Protein AF-A0A920VRR7-F1 (afdb_monomer_lite)

Foldseek 3Di:
DEDECQVPPDLDDDDDDDPPDFKYWYFAHWDFDFDADPNDTDTDGDTDPRDGDIDGDPVVVVVVVVVVVD

pLDDT: mean 71.19, std 12.86, range [51.0, 95.12]

Radius of gyration: 15.86 Å; chains: 1; bounding box: 31×40×40 Å

Secondary structure (DSSP, 8-state):
-EEE-TTTT-SS--PPP-TT--EEEEEPPEEEEEEEETTEEEEEEEE-SS--EEEE-HHHHHHHHHHHT-

Sequence (70 aa):
MITNLNSYGIDTFNPLLNPPEIGILGVGAIQETAVVIDGEIVVRSIAKPEPLVLIIERGMELLLRNSYNR

Structure (mmCIF, N/CA/C/O backbone):
data_AF-A0A920VRR7-F1
#
_entry.id   AF-A0A920VRR7-F1
#
loop_
_atom_site.group_PDB
_atom_site.id
_atom_site.type_symbol
_atom_site.label_atom_id
_atom_site.label_alt_id
_atom_site.label_comp_id
_atom_site.label_asym_id
_atom_site.label_entity_id
_atom_site.label_seq_id
_atom_site.pdbx_PDB_ins_code
_atom_site.Cartn_x
_atom_site.Cartn_y
_atom_site.Cartn_z
_atom_site.occupancy
_atom_site.B_iso_or_equiv
_atom_site.auth_seq_id
_atom_site.auth_comp_id
_atom_site.auth_asym_id
_atom_site.auth_atom_id
_atom_site.pdbx_PDB_model_num
ATOM 1 N N . MET A 1 1 ? 2.497 2.546 -14.220 1.00 57.38 1 MET A N 1
ATOM 2 C CA . MET A 1 1 ? 1.562 1.405 -14.315 1.00 57.38 1 MET A CA 1
ATOM 3 C C . MET A 1 1 ? 1.045 1.083 -12.918 1.00 57.38 1 MET A C 1
ATOM 5 O O . MET A 1 1 ? 1.806 1.214 -11.966 1.00 57.38 1 MET A O 1
ATOM 9 N N . ILE A 1 2 ? -0.230 0.713 -12.774 1.00 59.47 2 ILE A N 1
ATOM 10 C CA . ILE A 1 2 ? -0.770 0.191 -11.508 1.00 59.47 2 ILE A CA 1
ATOM 11 C C . ILE A 1 2 ? -0.915 -1.316 -11.690 1.00 59.47 2 ILE A C 1
ATOM 13 O O . ILE A 1 2 ? -1.684 -1.746 -12.549 1.00 59.47 2 ILE A O 1
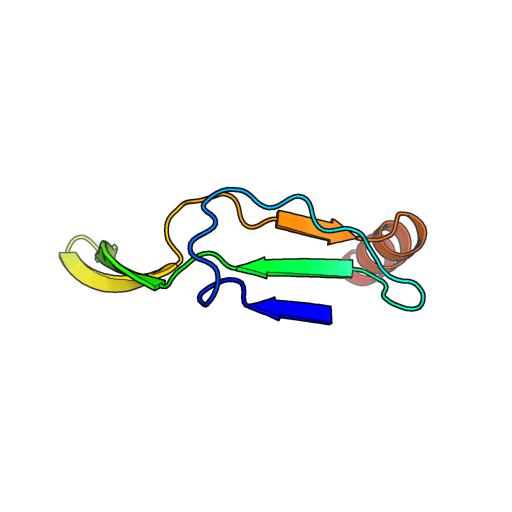ATOM 17 N N . THR A 1 3 ? -0.182 -2.104 -10.907 1.00 57.75 3 THR A N 1
ATOM 18 C CA . THR A 1 3 ? -0.265 -3.566 -10.966 1.00 57.75 3 THR A CA 1
ATOM 19 C C . THR A 1 3 ? -1.006 -4.050 -9.734 1.00 57.75 3 THR A C 1
ATOM 21 O O . THR A 1 3 ? -0.504 -3.966 -8.614 1.00 57.75 3 THR A O 1
ATOM 24 N N . ASN A 1 4 ? -2.225 -4.540 -9.941 1.00 53.94 4 ASN A N 1
ATOM 25 C CA . ASN A 1 4 ? -3.017 -5.149 -8.884 1.00 53.94 4 ASN A CA 1
ATOM 26 C C . ASN A 1 4 ? -2.593 -6.618 -8.726 1.00 53.94 4 ASN A C 1
ATOM 28 O O . ASN A 1 4 ? -2.811 -7.423 -9.629 1.00 53.94 4 ASN A O 1
ATOM 32 N N . LEU A 1 5 ? -1.970 -6.950 -7.595 1.00 60.75 5 LEU A N 1
ATOM 33 C CA . LEU A 1 5 ? -1.433 -8.286 -7.306 1.00 60.75 5 LEU A CA 1
ATOM 34 C C . LEU A 1 5 ? -2.397 -9.153 -6.486 1.00 60.75 5 LEU A C 1
ATOM 36 O O . LEU A 1 5 ? -2.057 -10.284 -6.137 1.00 60.75 5 LEU A O 1
ATOM 40 N N . ASN A 1 6 ? -3.611 -8.657 -6.221 1.00 51.38 6 ASN A N 1
ATOM 41 C CA . ASN A 1 6 ? -4.643 -9.350 -5.445 1.00 51.38 6 ASN A CA 1
ATOM 42 C C . ASN A 1 6 ? -4.972 -10.755 -5.997 1.00 51.38 6 ASN A C 1
ATOM 44 O O . ASN A 1 6 ? -5.416 -11.625 -5.259 1.00 51.38 6 ASN A O 1
ATOM 48 N N . SER A 1 7 ? -4.723 -11.006 -7.285 1.00 52.72 7 SER A N 1
ATOM 49 C CA . SER A 1 7 ? -4.965 -12.287 -7.959 1.00 52.72 7 SER A CA 1
ATOM 50 C C . SER A 1 7 ? -3.855 -13.336 -7.798 1.00 52.72 7 SER A C 1
ATOM 52 O O . SER A 1 7 ? -4.082 -14.482 -8.178 1.00 52.72 7 SER A O 1
ATOM 54 N N . TYR A 1 8 ? -2.684 -12.993 -7.244 1.00 55.41 8 TYR A N 1
ATOM 55 C CA . TYR A 1 8 ? -1.539 -13.916 -7.178 1.00 55.41 8 TYR A CA 1
ATOM 56 C C . TYR A 1 8 ? -1.201 -14.437 -5.772 1.00 55.41 8 TYR A C 1
ATOM 58 O O . TYR A 1 8 ? -0.365 -15.328 -5.661 1.00 55.41 8 TYR A O 1
ATOM 66 N N . GLY A 1 9 ? -1.849 -13.945 -4.705 1.00 52.62 9 GLY A N 1
ATOM 67 C CA . GLY A 1 9 ? -1.621 -14.438 -3.333 1.00 52.62 9 GLY A CA 1
ATOM 68 C C . GLY A 1 9 ? -0.190 -14.223 -2.819 1.00 52.62 9 GLY A C 1
ATOM 69 O O . GLY A 1 9 ? 0.286 -14.981 -1.980 1.00 52.62 9 GLY A O 1
ATOM 70 N N . ILE A 1 10 ? 0.512 -13.231 -3.369 1.00 55.41 10 ILE A N 1
ATOM 71 C CA . ILE A 1 10 ? 1.909 -12.930 -3.055 1.00 55.41 10 ILE A CA 1
ATOM 72 C C . ILE A 1 10 ? 1.945 -11.821 -1.997 1.00 55.41 10 ILE A C 1
ATOM 74 O O . ILE A 1 10 ? 1.609 -10.680 -2.308 1.00 55.41 10 ILE A O 1
ATOM 78 N N . ASP A 1 11 ? 2.400 -12.148 -0.784 1.00 52.22 11 ASP A N 1
ATOM 79 C CA . ASP A 1 11 ? 2.568 -11.192 0.329 1.00 52.22 11 ASP A CA 1
ATOM 80 C C . ASP A 1 11 ? 3.849 -10.325 0.185 1.00 52.22 11 ASP A C 1
ATOM 82 O O . ASP A 1 11 ? 4.127 -9.422 0.974 1.00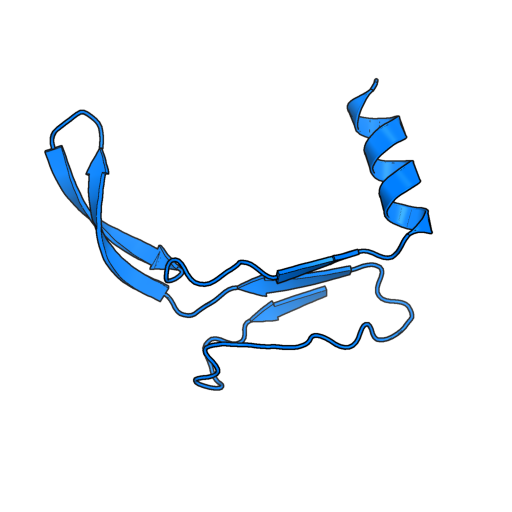 52.22 11 ASP A O 1
ATOM 86 N N . THR A 1 12 ? 4.717 -10.608 -0.798 1.00 51.00 12 THR A N 1
ATOM 87 C CA . THR A 1 12 ? 5.929 -9.808 -1.064 1.00 51.00 12 THR A CA 1
ATOM 88 C C . THR A 1 12 ? 6.331 -9.868 -2.534 1.00 51.00 12 THR A C 1
ATOM 90 O O . THR A 1 12 ? 6.672 -10.925 -3.060 1.00 51.00 12 THR A O 1
ATOM 93 N N . PHE A 1 13 ? 6.311 -8.722 -3.212 1.00 59.38 13 PHE A N 1
ATOM 94 C CA . PHE A 1 13 ? 6.606 -8.606 -4.639 1.00 59.38 13 PHE A CA 1
ATOM 95 C C . PHE A 1 13 ? 7.857 -7.752 -4.866 1.00 59.38 13 PHE A C 1
ATOM 97 O O . PHE A 1 13 ? 8.031 -6.723 -4.219 1.00 59.38 13 PHE A O 1
ATOM 104 N N . ASN A 1 14 ? 8.709 -8.163 -5.810 1.00 58.69 14 ASN A N 1
ATOM 105 C CA . ASN A 1 14 ? 9.805 -7.351 -6.343 1.00 58.69 14 ASN A CA 1
ATOM 106 C C . ASN A 1 14 ? 9.415 -6.900 -7.761 1.00 58.69 14 ASN A C 1
ATOM 108 O O . ASN A 1 14 ? 9.664 -7.644 -8.713 1.00 58.69 14 ASN A O 1
ATOM 112 N N . PRO A 1 15 ? 8.761 -5.732 -7.924 1.00 61.25 15 PRO A N 1
ATOM 113 C CA . PRO A 1 15 ? 8.406 -5.229 -9.242 1.00 61.25 15 PRO A CA 1
ATOM 114 C C . PRO A 1 15 ? 9.653 -4.996 -10.087 1.00 61.25 15 PRO A C 1
ATOM 116 O O . PRO A 1 15 ? 10.549 -4.258 -9.685 1.00 61.25 15 PRO A O 1
ATOM 119 N N . LEU A 1 16 ? 9.681 -5.566 -11.290 1.00 68.25 16 LEU A N 1
ATOM 120 C CA . LEU A 1 16 ? 10.616 -5.141 -12.322 1.00 68.25 16 LEU A CA 1
ATOM 121 C C . LEU A 1 16 ? 9.938 -4.059 -13.167 1.00 68.25 16 LEU A C 1
ATOM 123 O O . LEU A 1 16 ? 8.886 -4.303 -13.753 1.00 68.25 16 LEU A O 1
ATOM 127 N N . LEU A 1 17 ? 10.535 -2.868 -13.210 1.00 70.56 17 LEU A N 1
ATOM 128 C CA . LEU A 1 17 ? 10.085 -1.773 -14.068 1.00 70.56 17 LEU A CA 1
ATOM 129 C C . LEU A 1 17 ? 10.263 -2.176 -15.539 1.00 70.56 17 LEU A C 1
ATOM 131 O O . LEU A 1 17 ? 11.375 -2.537 -15.926 1.00 70.56 17 LEU A O 1
ATOM 135 N N . ASN A 1 18 ? 9.209 -2.098 -16.354 1.00 69.69 18 ASN A N 1
ATOM 136 C CA . ASN A 1 18 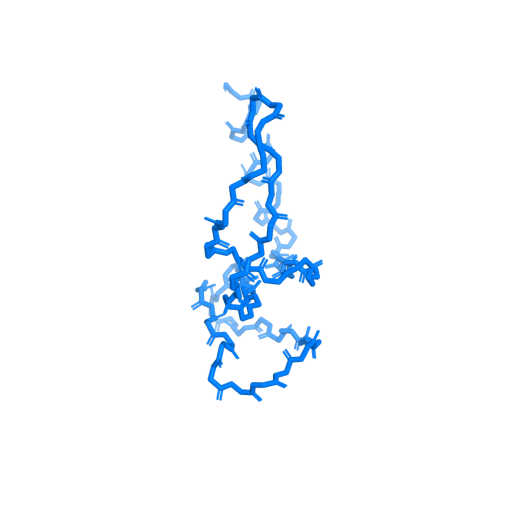? 9.306 -2.365 -17.787 1.00 69.69 18 ASN A CA 1
ATOM 137 C C . ASN A 1 18 ? 9.289 -1.039 -18.571 1.00 69.69 18 ASN A C 1
ATOM 139 O O . ASN A 1 18 ? 8.240 -0.398 -18.655 1.00 69.69 18 ASN A O 1
ATOM 143 N N . PRO A 1 19 ? 10.416 -0.571 -19.141 1.00 72.00 19 PRO A N 1
ATOM 144 C CA . PRO A 1 19 ? 10.420 0.641 -19.962 1.00 72.00 19 PRO A CA 1
ATOM 145 C C . PRO A 1 19 ? 9.372 0.550 -21.089 1.00 72.00 19 PRO A C 1
ATOM 147 O O . PRO A 1 19 ? 9.291 -0.493 -21.739 1.00 72.00 19 PRO A O 1
ATOM 150 N N . PRO A 1 20 ? 8.566 1.600 -21.362 1.00 74.94 20 PRO A N 1
ATOM 151 C CA . PRO A 1 20 ? 8.702 3.010 -20.964 1.00 74.94 20 PRO A CA 1
ATOM 152 C C . PRO A 1 20 ? 8.005 3.403 -19.642 1.00 74.94 20 PRO A C 1
ATOM 154 O O . PRO A 1 20 ? 7.737 4.583 -19.412 1.00 74.94 20 PRO A O 1
ATOM 157 N N . GLU A 1 21 ? 7.654 2.454 -18.775 1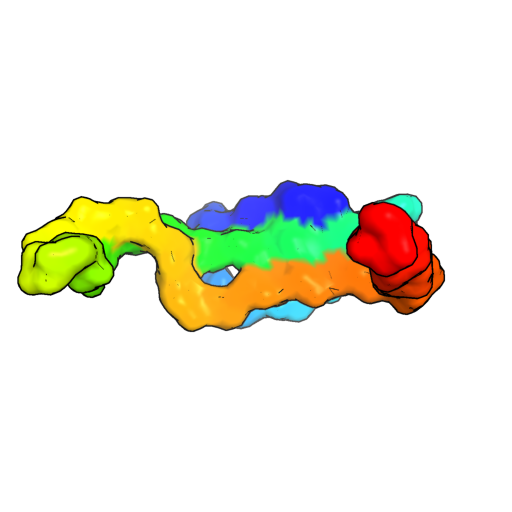.00 72.81 21 GLU A N 1
ATOM 158 C CA . GLU A 1 21 ? 6.956 2.758 -17.524 1.00 72.81 21 GLU A CA 1
ATOM 159 C C . GLU A 1 21 ? 7.853 3.506 -16.534 1.00 72.81 21 GLU A C 1
ATOM 161 O O . GLU A 1 21 ? 8.992 3.134 -16.278 1.00 72.81 21 GLU A O 1
ATOM 166 N N . ILE A 1 22 ? 7.300 4.559 -15.939 1.00 73.62 22 ILE A N 1
ATOM 167 C CA . ILE A 1 22 ? 8.014 5.477 -15.038 1.00 73.62 22 ILE A CA 1
ATOM 168 C C . ILE A 1 22 ? 7.897 5.117 -13.552 1.00 73.62 22 ILE A C 1
ATOM 170 O O . ILE A 1 22 ? 8.573 5.696 -12.701 1.00 73.62 22 ILE A O 1
ATOM 174 N N . GLY A 1 23 ? 7.020 4.167 -13.238 1.00 70.75 23 GLY A N 1
ATOM 175 C CA . GLY A 1 23 ? 6.853 3.636 -11.899 1.00 70.75 23 GLY A CA 1
ATOM 176 C C . GLY A 1 23 ? 5.794 2.542 -11.823 1.00 70.75 23 GLY A C 1
ATOM 177 O O . GLY A 1 23 ? 4.883 2.475 -12.662 1.00 70.75 23 GLY A O 1
ATOM 178 N N . ILE A 1 24 ? 5.922 1.696 -10.804 1.00 75.06 24 ILE A N 1
ATOM 179 C CA . ILE A 1 24 ? 4.979 0.629 -10.467 1.00 75.06 24 ILE A CA 1
ATOM 180 C C . ILE A 1 24 ? 4.500 0.847 -9.036 1.00 75.06 24 ILE A C 1
ATOM 182 O O . ILE A 1 24 ? 5.314 0.974 -8.122 1.00 75.06 24 ILE A O 1
ATOM 186 N N . LEU A 1 25 ? 3.178 0.864 -8.864 1.00 73.62 25 LEU A N 1
ATOM 187 C CA . LEU A 1 25 ? 2.520 0.814 -7.564 1.00 73.62 25 LEU A CA 1
ATOM 188 C C . LEU A 1 25 ? 1.948 -0.590 -7.357 1.00 73.62 25 LEU A C 1
ATOM 190 O O . LEU A 1 25 ? 1.028 -0.991 -8.076 1.00 73.62 25 LEU A O 1
ATOM 194 N N . GLY A 1 26 ? 2.507 -1.318 -6.392 1.00 67.31 26 GLY A N 1
ATOM 195 C CA . GLY A 1 26 ? 1.970 -2.579 -5.897 1.00 67.31 26 GLY A CA 1
ATOM 196 C C . GLY A 1 26 ? 1.006 -2.331 -4.740 1.00 67.31 26 GLY A C 1
ATOM 197 O O . GLY A 1 26 ? 1.376 -1.706 -3.747 1.00 67.31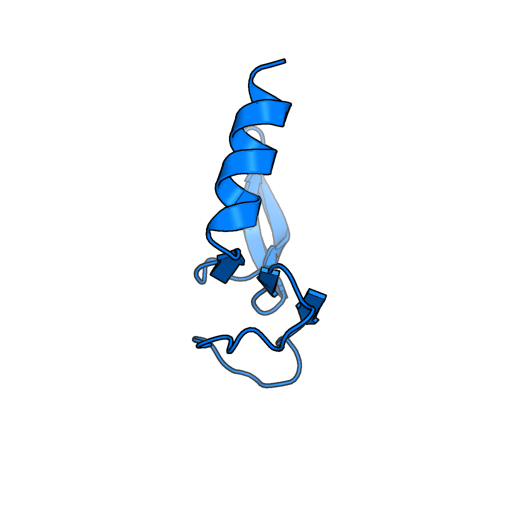 26 GLY A O 1
ATOM 198 N N . VAL A 1 27 ? -0.224 -2.825 -4.873 1.00 69.25 27 VAL A N 1
ATOM 199 C CA . VAL A 1 27 ? -1.243 -2.787 -3.814 1.00 69.25 27 VAL A CA 1
ATOM 200 C C . VAL A 1 27 ? -1.508 -4.216 -3.350 1.00 69.25 27 VAL A C 1
ATOM 202 O O . VAL A 1 27 ? -1.778 -5.089 -4.179 1.00 69.25 27 VAL A O 1
ATOM 205 N N . GLY A 1 28 ? -1.395 -4.446 -2.038 1.00 67.75 28 GLY A N 1
ATOM 206 C CA . GLY A 1 28 ? -1.683 -5.734 -1.404 1.00 67.75 28 GLY A CA 1
ATOM 207 C C . GLY A 1 28 ? -3.176 -6.084 -1.410 1.00 67.75 28 GLY A C 1
ATOM 208 O O . GLY A 1 28 ? -4.025 -5.266 -1.772 1.00 67.75 28 GLY A O 1
ATOM 209 N N . ALA A 1 29 ? -3.501 -7.313 -1.007 1.00 71.81 29 ALA A N 1
ATOM 210 C CA . ALA A 1 29 ? -4.882 -7.794 -0.965 1.00 71.81 29 ALA A CA 1
ATOM 211 C C . ALA A 1 29 ? -5.765 -6.953 -0.027 1.00 71.81 29 ALA A C 1
ATOM 213 O O . ALA A 1 29 ? -5.307 -6.482 1.014 1.00 71.81 29 ALA A O 1
ATOM 214 N N . ILE A 1 30 ? -7.043 -6.788 -0.381 1.00 82.38 30 ILE A N 1
ATOM 215 C CA . ILE A 1 30 ? -8.029 -6.111 0.472 1.00 82.38 30 ILE A CA 1
ATOM 216 C C . ILE A 1 30 ? -8.587 -7.107 1.494 1.00 82.38 30 ILE A C 1
ATOM 218 O O . ILE A 1 30 ? -9.051 -8.181 1.116 1.00 82.38 30 ILE A O 1
ATOM 222 N N . GLN A 1 31 ? -8.589 -6.737 2.774 1.00 81.62 31 GLN A N 1
ATOM 223 C CA . GLN A 1 31 ? -9.161 -7.521 3.863 1.00 81.62 31 GLN A CA 1
ATOM 224 C C . GLN A 1 31 ? -10.027 -6.644 4.773 1.00 81.62 31 GLN A C 1
ATOM 226 O O . GLN A 1 31 ? -9.739 -5.467 5.004 1.00 81.62 31 GLN A O 1
ATOM 231 N N . GLU A 1 32 ? -11.096 -7.230 5.311 1.00 88.69 32 GLU A N 1
ATOM 232 C CA . GLU A 1 32 ? -11.862 -6.602 6.383 1.00 88.69 32 GLU A CA 1
ATOM 233 C C . GLU A 1 32 ? -11.005 -6.510 7.645 1.00 88.69 32 GLU A C 1
ATOM 235 O O . GLU A 1 32 ? -10.600 -7.521 8.216 1.00 88.69 32 GLU A O 1
ATOM 240 N N . THR A 1 33 ? -10.709 -5.282 8.062 1.00 88.44 33 THR A N 1
ATOM 241 C CA . THR A 1 33 ? -9.869 -4.999 9.224 1.00 88.44 33 THR A CA 1
ATOM 242 C C . THR A 1 33 ? -10.611 -4.065 10.169 1.00 88.44 33 THR A C 1
ATOM 244 O O . THR A 1 33 ? -11.247 -3.099 9.739 1.00 88.44 33 THR A O 1
ATOM 247 N N . ALA A 1 34 ? -10.528 -4.358 11.466 1.00 91.50 34 ALA A N 1
ATOM 248 C CA . ALA A 1 34 ? -11.010 -3.464 12.508 1.00 91.50 34 ALA A CA 1
ATOM 249 C C . ALA A 1 34 ? -10.070 -2.253 12.608 1.00 91.50 34 ALA A C 1
ATOM 251 O O . ALA A 1 34 ? -8.879 -2.407 12.880 1.00 91.50 34 ALA A O 1
ATOM 252 N N . VAL A 1 35 ? -10.603 -1.056 12.376 1.00 91.75 35 VAL A N 1
ATOM 253 C CA . VAL A 1 35 ? -9.867 0.210 12.442 1.00 91.75 35 VAL A CA 1
ATOM 254 C C . VAL A 1 35 ? -10.545 1.156 13.423 1.00 91.75 35 VAL A C 1
ATOM 256 O O . VAL A 1 35 ? -11.761 1.107 13.602 1.00 91.75 35 VAL A O 1
ATOM 259 N N . VAL A 1 36 ? -9.757 2.020 14.061 1.00 94.50 36 VAL A N 1
ATOM 260 C CA . VAL A 1 36 ? -10.284 3.066 14.942 1.00 94.50 36 VAL A CA 1
ATOM 261 C C . VAL A 1 36 ? -10.470 4.341 14.127 1.00 94.50 36 VAL A C 1
ATOM 263 O O . VAL A 1 36 ? -9.500 4.861 13.577 1.00 94.50 36 VAL A O 1
ATOM 266 N N . ILE A 1 37 ? -11.702 4.840 14.051 1.00 92.31 37 ILE A N 1
ATOM 267 C CA . ILE A 1 37 ? -12.043 6.126 13.428 1.00 92.31 37 ILE A CA 1
ATOM 268 C C . ILE A 1 37 ? -12.813 6.933 14.466 1.00 92.31 37 ILE A C 1
ATOM 270 O O . ILE A 1 37 ? -13.791 6.443 15.016 1.00 92.31 37 ILE A O 1
ATOM 274 N N . ASP A 1 38 ? -12.328 8.135 14.781 1.00 94.38 38 ASP A N 1
ATOM 275 C CA . ASP A 1 38 ? -12.943 9.035 15.769 1.00 94.38 38 ASP A CA 1
ATOM 276 C C . ASP A 1 38 ? -13.201 8.386 17.148 1.00 94.38 38 ASP A C 1
ATOM 278 O O . ASP A 1 38 ? -14.115 8.756 17.877 1.00 94.38 38 ASP A O 1
ATOM 282 N N . GLY A 1 39 ? -12.360 7.416 17.529 1.00 95.12 39 GLY A N 1
ATOM 283 C CA . GLY A 1 39 ? -12.463 6.684 18.797 1.00 95.12 39 GLY A CA 1
ATOM 284 C C . GLY A 1 39 ? -13.387 5.461 18.764 1.00 95.12 39 GLY A C 1
ATOM 285 O O . GLY A 1 39 ? -13.430 4.721 19.745 1.00 95.12 39 GLY A O 1
ATOM 286 N N . GLU A 1 40 ? -14.065 5.198 17.647 1.00 93.38 40 GLU A N 1
ATOM 287 C CA . GLU A 1 40 ? -14.930 4.032 17.464 1.00 93.38 40 GLU A CA 1
ATOM 288 C C . GLU A 1 40 ? -14.233 2.931 16.657 1.00 93.38 40 GLU A C 1
ATOM 290 O O . GLU A 1 40 ? -13.519 3.200 15.688 1.00 93.38 40 GLU A O 1
ATOM 295 N N . ILE A 1 41 ? -14.451 1.670 17.047 1.00 94.94 41 ILE A N 1
ATOM 296 C CA . ILE A 1 41 ? -13.977 0.510 16.284 1.00 94.94 41 ILE A CA 1
ATOM 297 C C . ILE A 1 41 ? -14.987 0.228 15.176 1.00 94.94 41 ILE A C 1
ATOM 299 O O . ILE A 1 41 ? -16.115 -0.183 15.444 1.00 94.94 41 ILE A O 1
ATOM 303 N N . VAL A 1 42 ? -14.555 0.398 13.930 1.00 94.56 42 VAL A N 1
ATOM 304 C CA . VAL A 1 42 ? -15.357 0.111 12.741 1.00 94.56 42 VAL A CA 1
ATOM 305 C C . VAL A 1 42 ? -14.635 -0.887 11.846 1.00 94.56 42 VAL A C 1
ATOM 307 O O . VAL A 1 42 ? -13.408 -0.889 11.740 1.00 94.56 42 VAL A O 1
ATOM 310 N N . VAL A 1 43 ? -15.394 -1.757 11.186 1.00 93.06 43 VAL A N 1
ATOM 311 C CA . VAL A 1 43 ? -14.839 -2.672 10.183 1.00 93.06 43 VAL A CA 1
ATOM 312 C C . VAL A 1 43 ? -14.738 -1.931 8.856 1.00 93.06 43 VAL A C 1
ATOM 314 O O . VAL A 1 43 ? -15.711 -1.329 8.398 1.00 93.06 43 VAL A O 1
ATOM 317 N N . ARG A 1 44 ? -13.561 -1.970 8.224 1.00 89.75 44 ARG A N 1
ATOM 318 C CA . ARG A 1 44 ? -13.368 -1.475 6.859 1.00 89.75 44 ARG A CA 1
ATOM 319 C C . ARG A 1 44 ? -12.608 -2.467 6.002 1.00 89.75 44 ARG A C 1
ATOM 321 O O . ARG A 1 44 ? -11.664 -3.109 6.453 1.00 89.75 44 ARG A O 1
ATOM 328 N N . SER A 1 45 ? -12.974 -2.506 4.728 1.00 87.81 45 SER A N 1
ATOM 329 C CA . SER A 1 45 ? -12.156 -3.114 3.687 1.00 87.81 45 SER A CA 1
ATOM 330 C C . SER A 1 45 ? -10.943 -2.218 3.438 1.00 87.81 45 SER A C 1
ATOM 332 O O . SER A 1 45 ? -11.066 -1.144 2.846 1.00 87.81 45 SER A O 1
ATOM 334 N N . ILE A 1 46 ? -9.778 -2.638 3.916 1.00 85.31 46 ILE A N 1
ATOM 335 C CA . ILE A 1 46 ? -8.509 -1.945 3.683 1.00 85.31 46 ILE A CA 1
ATOM 336 C C . ILE A 1 46 ? -7.525 -2.908 3.032 1.00 85.31 46 ILE A C 1
ATOM 338 O O . ILE A 1 46 ? -7.630 -4.121 3.205 1.00 85.31 46 ILE A O 1
ATOM 342 N N . ALA A 1 47 ? -6.566 -2.381 2.271 1.00 77.25 47 ALA A N 1
ATOM 343 C CA . ALA A 1 47 ? -5.421 -3.188 1.870 1.00 77.25 47 ALA A CA 1
ATOM 344 C C . ALA A 1 47 ? -4.703 -3.674 3.133 1.00 77.25 47 ALA A C 1
ATOM 346 O O . ALA A 1 47 ? -4.557 -2.903 4.087 1.00 77.25 47 ALA A O 1
ATOM 347 N N . LYS A 1 48 ? -4.279 -4.941 3.143 1.00 69.56 48 LYS A N 1
ATOM 348 C CA . LYS A 1 48 ? -3.436 -5.479 4.209 1.00 69.56 48 LYS A CA 1
ATOM 349 C C . LYS A 1 48 ? -2.290 -4.496 4.497 1.00 69.56 48 LYS A C 1
ATOM 351 O O . LYS A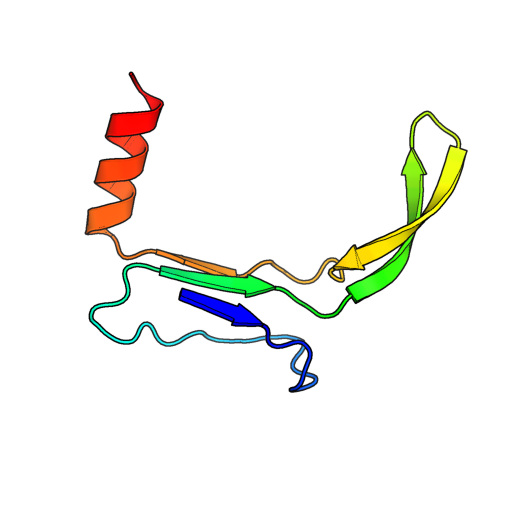 1 48 ? -1.759 -3.911 3.551 1.00 69.56 48 LYS A O 1
ATOM 356 N N . PRO A 1 49 ? -1.846 -4.362 5.758 1.00 61.19 49 PRO A N 1
ATOM 357 C CA . PRO A 1 49 ? -0.742 -3.478 6.148 1.00 61.19 49 PRO A CA 1
ATOM 358 C C . PRO A 1 49 ? 0.640 -3.918 5.616 1.00 61.19 49 PRO A C 1
ATOM 360 O O . PRO A 1 49 ? 1.672 -3.497 6.132 1.00 61.19 49 PRO A O 1
ATOM 363 N N . GLU A 1 50 ? 0.678 -4.767 4.592 1.00 64.00 50 GLU A N 1
ATOM 364 C CA . GLU A 1 50 ? 1.891 -5.121 3.869 1.00 64.00 50 GLU A CA 1
ATOM 365 C C . GLU A 1 50 ? 2.425 -3.885 3.128 1.00 64.00 50 GLU A C 1
ATOM 367 O O . GLU A 1 50 ? 1.646 -3.017 2.718 1.00 64.00 50 GLU A O 1
ATOM 372 N N . PRO A 1 51 ? 3.754 -3.751 2.984 1.00 56.75 51 PRO A N 1
ATOM 373 C CA . PRO A 1 51 ? 4.342 -2.545 2.430 1.00 56.75 51 PRO A CA 1
ATOM 374 C C . PRO A 1 51 ? 3.819 -2.304 1.013 1.00 56.75 51 PRO A C 1
ATOM 376 O O . PRO A 1 51 ? 4.046 -3.103 0.105 1.00 56.75 51 PRO A O 1
ATOM 379 N N . LEU A 1 52 ? 3.143 -1.169 0.818 1.00 63.78 52 LEU A N 1
ATOM 380 C CA . LEU A 1 52 ? 2.872 -0.641 -0.513 1.00 63.78 52 LEU A CA 1
ATOM 381 C C . LEU A 1 52 ? 4.221 -0.400 -1.192 1.00 63.78 52 LEU A C 1
ATOM 383 O O . LEU A 1 52 ? 4.983 0.481 -0.788 1.00 63.78 52 LEU A O 1
ATOM 387 N N . VAL A 1 53 ? 4.538 -1.204 -2.205 1.00 64.81 53 VAL A N 1
ATOM 388 C CA . VAL A 1 53 ? 5.787 -1.053 -2.948 1.00 64.81 53 VAL A CA 1
ATOM 389 C C . VAL A 1 53 ? 5.548 -0.050 -4.066 1.00 64.81 53 VAL A C 1
ATOM 391 O O . VAL A 1 53 ? 4.846 -0.336 -5.038 1.00 64.81 53 VAL A O 1
ATOM 394 N N . LEU A 1 54 ? 6.140 1.132 -3.918 1.00 70.94 54 LEU A N 1
ATOM 395 C CA . LEU A 1 54 ? 6.219 2.133 -4.970 1.00 70.94 54 LEU A CA 1
ATOM 396 C C . LEU A 1 54 ? 7.651 2.173 -5.500 1.00 70.94 54 LEU A C 1
ATOM 398 O O . LEU A 1 54 ? 8.564 2.609 -4.802 1.00 70.94 54 LEU A O 1
ATOM 402 N N . ILE A 1 55 ? 7.843 1.724 -6.737 1.00 72.25 55 ILE A N 1
ATOM 403 C CA . ILE A 1 55 ? 9.109 1.892 -7.456 1.00 72.25 55 ILE A CA 1
ATOM 404 C C . ILE A 1 55 ? 8.916 3.021 -8.454 1.00 72.25 55 ILE A C 1
ATOM 406 O O . ILE A 1 55 ? 7.984 2.975 -9.253 1.00 72.25 55 ILE A O 1
ATOM 410 N N . ILE A 1 56 ? 9.789 4.024 -8.407 1.00 73.50 56 ILE A N 1
ATOM 411 C CA . ILE A 1 56 ? 9.805 5.159 -9.335 1.00 73.50 56 ILE A CA 1
ATOM 412 C C . ILE A 1 56 ? 11.192 5.232 -9.970 1.00 73.50 56 ILE A C 1
ATOM 414 O O . ILE A 1 56 ? 12.204 4.979 -9.315 1.00 73.50 56 ILE A O 1
ATOM 418 N N . GLU A 1 57 ? 11.242 5.575 -11.252 1.00 75.81 57 GLU A N 1
ATOM 419 C CA . GLU A 1 57 ? 12.490 5.877 -11.950 1.00 75.81 57 GLU A CA 1
ATOM 420 C C . GLU A 1 57 ? 13.148 7.151 -11.364 1.00 75.81 57 GLU A C 1
ATOM 422 O O . GLU A 1 57 ? 12.470 8.132 -11.047 1.00 75.81 57 GLU A O 1
ATOM 427 N N . ARG A 1 58 ? 14.479 7.147 -11.180 1.00 72.50 58 ARG A N 1
ATOM 428 C CA . ARG A 1 58 ? 15.205 8.228 -10.475 1.00 72.50 58 ARG A CA 1
ATOM 429 C C . ARG A 1 58 ? 15.041 9.603 -11.136 1.00 72.50 58 ARG A C 1
ATOM 431 O O . ARG A 1 58 ? 15.012 10.607 -10.427 1.00 72.50 58 ARG A O 1
ATOM 438 N N . GLY A 1 59 ? 14.939 9.676 -12.462 1.00 70.44 59 GLY A N 1
ATOM 439 C CA . GLY A 1 59 ? 14.677 10.915 -13.197 1.00 70.44 59 GLY A CA 1
ATOM 440 C C . GLY A 1 59 ? 13.308 11.528 -12.882 1.00 70.44 59 GLY A C 1
ATOM 441 O O . GLY A 1 59 ? 13.191 12.746 -12.738 1.00 70.44 59 GLY A O 1
ATOM 442 N N . MET A 1 60 ? 12.285 10.699 -12.681 1.00 66.69 60 MET A N 1
ATOM 443 C CA . MET A 1 60 ? 10.930 11.137 -12.320 1.00 66.69 60 MET A CA 1
ATOM 444 C C . MET A 1 60 ? 10.802 11.626 -10.874 1.00 66.69 60 MET A C 1
ATOM 446 O O . MET A 1 60 ? 10.019 12.540 -10.606 1.00 66.69 60 MET A O 1
ATOM 450 N N . GLU A 1 61 ? 11.596 11.087 -9.946 1.00 67.62 61 GLU A N 1
ATOM 451 C CA . GLU A 1 61 ? 11.623 11.560 -8.555 1.00 67.62 61 GLU A CA 1
ATOM 452 C C . GLU A 1 61 ? 12.009 13.050 -8.470 1.00 67.62 61 GLU A C 1
ATOM 454 O O . GLU A 1 61 ? 11.417 13.819 -7.710 1.00 67.62 61 GLU A O 1
ATOM 459 N N . LEU A 1 62 ? 12.953 13.491 -9.310 1.00 67.38 62 LEU A N 1
ATOM 460 C CA . LEU A 1 62 ? 13.375 14.893 -9.395 1.00 67.38 62 LEU A CA 1
ATOM 461 C C . LEU A 1 62 ? 12.270 15.805 -9.954 1.00 67.38 62 LEU A C 1
ATOM 463 O O . LEU A 1 62 ? 12.117 16.939 -9.495 1.00 67.38 62 LEU A O 1
ATOM 467 N N . LEU A 1 63 ? 11.469 15.317 -10.906 1.00 67.19 63 LEU A N 1
ATOM 468 C CA . LEU A 1 63 ? 10.342 16.065 -11.476 1.00 67.19 63 LEU A CA 1
ATOM 469 C C . LEU A 1 63 ? 9.202 16.254 -10.468 1.00 67.19 63 LEU A C 1
ATOM 471 O O . LEU A 1 63 ? 8.629 17.343 -10.386 1.00 67.19 63 LEU A O 1
ATOM 475 N N . LEU A 1 64 ? 8.901 15.227 -9.667 1.00 66.12 64 LEU A N 1
ATOM 476 C CA . LEU A 1 64 ? 7.902 15.316 -8.598 1.00 66.12 64 LEU A CA 1
ATOM 477 C C . LEU A 1 64 ? 8.349 16.279 -7.493 1.00 66.12 64 LEU A C 1
ATOM 479 O O . LEU A 1 64 ? 7.571 17.141 -7.085 1.00 66.12 64 LEU A O 1
ATOM 483 N N . ARG A 1 65 ? 9.621 16.209 -7.075 1.00 67.38 65 ARG A N 1
ATOM 484 C CA . ARG A 1 65 ? 10.201 17.146 -6.096 1.00 67.38 65 ARG A CA 1
ATOM 485 C C . ARG A 1 65 ? 10.106 18.600 -6.566 1.00 67.38 65 ARG A C 1
ATOM 487 O O . ARG A 1 65 ? 9.726 19.464 -5.784 1.00 67.38 65 ARG A O 1
ATOM 494 N N . ASN A 1 66 ? 10.381 18.864 -7.843 1.00 68.19 66 ASN A N 1
ATOM 495 C CA . ASN A 1 66 ? 10.268 20.207 -8.423 1.00 68.19 66 ASN A CA 1
ATOM 496 C C . ASN A 1 66 ? 8.821 20.690 -8.618 1.00 68.19 66 ASN A C 1
ATOM 498 O O . ASN A 1 66 ? 8.607 21.893 -8.747 1.00 68.19 66 ASN A O 1
ATOM 502 N N . SER A 1 67 ? 7.844 19.782 -8.670 1.00 64.56 67 SER A N 1
ATOM 503 C CA . SER A 1 67 ? 6.424 20.127 -8.835 1.00 64.56 67 SER A CA 1
ATOM 504 C C . SER A 1 67 ? 5.711 20.339 -7.499 1.00 64.56 67 SER A C 1
ATOM 506 O O . SER A 1 67 ? 4.812 21.165 -7.433 1.00 64.56 67 SER A O 1
ATOM 508 N N . TYR A 1 68 ? 6.122 19.633 -6.439 1.00 64.12 68 TYR A N 1
ATOM 509 C CA . TYR A 1 68 ? 5.601 19.826 -5.078 1.00 64.12 68 TYR A CA 1
ATOM 510 C C . TYR A 1 68 ? 6.118 21.114 -4.419 1.00 64.12 68 TYR A C 1
ATOM 512 O O . TYR A 1 68 ? 5.440 21.701 -3.587 1.00 64.12 68 TYR A O 1
ATOM 520 N N . ASN A 1 69 ? 7.315 21.570 -4.800 1.00 63.03 69 ASN A N 1
ATOM 521 C CA . ASN A 1 69 ? 7.906 22.822 -4.314 1.00 63.03 69 ASN A CA 1
ATOM 522 C C . ASN A 1 69 ? 7.456 24.073 -5.103 1.00 63.03 69 ASN A C 1
ATOM 524 O O . ASN A 1 69 ? 8.152 25.090 -5.074 1.00 63.03 69 ASN A O 1
ATOM 528 N N . ARG A 1 70 ? 6.328 24.004 -5.823 1.00 52.28 70 ARG A N 1
ATOM 529 C CA . ARG A 1 70 ? 5.671 25.169 -6.434 1.00 52.28 70 ARG A CA 1
ATOM 530 C C . ARG A 1 70 ? 4.345 25.474 -5.764 1.00 52.28 70 ARG A C 1
ATOM 532 O O . ARG A 1 70 ? 3.642 24.508 -5.407 1.00 52.28 70 ARG A O 1
#